Protein AF-A0A2C6KKR2-F1 (afdb_monomer_lite)

Structure (mmCIF, N/CA/C/O backbone):
data_AF-A0A2C6KKR2-F1
#
_entry.id   AF-A0A2C6KKR2-F1
#
loop_
_atom_site.group_PDB
_atom_site.id
_atom_site.type_symbol
_atom_site.label_atom_id
_atom_site.label_alt_id
_atom_site.label_comp_id
_atom_site.label_asym_id
_atom_site.label_entity_id
_atom_site.label_seq_id
_atom_site.pdbx_PDB_ins_code
_atom_site.Cartn_x
_atom_site.Cartn_y
_atom_site.Cartn_z
_atom_site.occupancy
_atom_site.B_iso_or_equiv
_atom_site.auth_seq_id
_atom_site.auth_comp_id
_atom_site.auth_asym_id
_atom_site.auth_atom_id
_atom_site.pdbx_PDB_model_num
ATOM 1 N N . PHE A 1 1 ? -11.981 11.788 5.773 1.00 78.44 1 PHE A N 1
ATOM 2 C CA . PHE A 1 1 ? -13.229 10.995 5.720 1.00 78.44 1 PHE A CA 1
ATOM 3 C C . PHE A 1 1 ? -12.971 9.567 5.236 1.00 78.44 1 PHE A C 1
ATOM 5 O O . PHE A 1 1 ? -13.214 8.660 6.017 1.00 78.44 1 PHE A O 1
ATOM 12 N N . PHE A 1 2 ? -12.399 9.368 4.037 1.00 89.56 2 PHE A N 1
ATOM 13 C CA . PHE A 1 2 ? -12.126 8.040 3.453 1.00 89.56 2 PHE A CA 1
ATOM 14 C C . PHE A 1 2 ? -11.428 7.051 4.404 1.00 89.56 2 PHE A C 1
ATOM 16 O O . PHE A 1 2 ? -12.030 6.042 4.751 1.00 89.56 2 PHE A O 1
ATOM 23 N N . ILE A 1 3 ? -10.225 7.366 4.910 1.00 93.38 3 ILE A N 1
A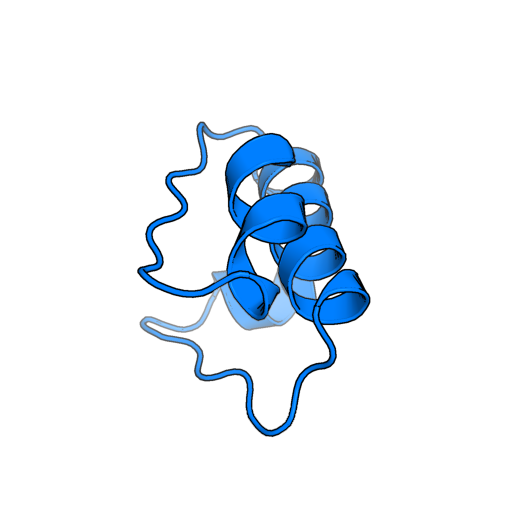TOM 24 C CA . ILE A 1 3 ? -9.479 6.433 5.781 1.00 93.38 3 ILE A CA 1
ATOM 25 C C . ILE A 1 3 ? -10.241 6.062 7.054 1.00 93.38 3 ILE A C 1
ATOM 27 O O . ILE A 1 3 ? -10.172 4.925 7.495 1.00 93.38 3 ILE A O 1
ATOM 31 N N . ARG A 1 4 ? -11.030 6.981 7.624 1.00 91.31 4 ARG A N 1
ATOM 32 C CA . ARG A 1 4 ? -11.839 6.679 8.813 1.00 91.31 4 ARG A CA 1
ATOM 33 C C . ARG A 1 4 ? -12.850 5.563 8.547 1.00 91.31 4 ARG A C 1
ATOM 35 O O . ARG A 1 4 ? -13.041 4.725 9.415 1.00 91.31 4 ARG A O 1
ATOM 42 N N . VAL A 1 5 ? -13.492 5.582 7.379 1.00 94.00 5 VAL A N 1
ATOM 43 C CA . VAL A 1 5 ? -14.455 4.550 6.966 1.00 94.00 5 VAL A CA 1
ATOM 44 C C . VAL A 1 5 ? -13.715 3.282 6.533 1.00 94.00 5 VAL A C 1
ATOM 46 O O . VAL A 1 5 ? -14.058 2.194 6.978 1.00 94.00 5 VAL A O 1
ATOM 49 N N . ALA A 1 6 ? -12.651 3.423 5.740 1.00 95.38 6 ALA A N 1
ATOM 50 C CA . ALA A 1 6 ? -11.832 2.312 5.260 1.00 95.38 6 ALA A CA 1
ATOM 51 C C . ALA A 1 6 ? -11.235 1.477 6.411 1.00 95.38 6 ALA A C 1
ATOM 53 O O . ALA A 1 6 ? -11.251 0.255 6.347 1.00 95.38 6 ALA A O 1
ATOM 54 N N . SER A 1 7 ? -10.793 2.118 7.500 1.00 93.38 7 SER A N 1
ATOM 55 C CA . SER A 1 7 ? -10.241 1.443 8.685 1.00 93.38 7 SER A CA 1
ATOM 56 C C . SER A 1 7 ? -11.270 0.681 9.531 1.00 93.38 7 SER A C 1
ATOM 58 O O . SER A 1 7 ? -10.874 0.005 10.477 1.00 93.38 7 SER A O 1
ATOM 60 N N . GLN A 1 8 ? -12.571 0.811 9.247 1.00 94.56 8 GLN A N 1
ATOM 61 C CA . GLN A 1 8 ? -13.625 0.017 9.895 1.00 94.56 8 GLN A CA 1
ATOM 62 C C . GLN A 1 8 ? -13.962 -1.253 9.106 1.00 94.56 8 GLN A C 1
ATOM 64 O O . GLN A 1 8 ? -14.585 -2.162 9.650 1.00 94.56 8 GLN A O 1
ATOM 69 N N . ALA A 1 9 ? -13.565 -1.325 7.832 1.00 96.06 9 ALA A N 1
ATOM 70 C CA . ALA A 1 9 ? -13.771 -2.507 7.013 1.00 96.06 9 ALA A CA 1
ATOM 71 C C . ALA A 1 9 ? -12.729 -3.589 7.356 1.00 96.06 9 ALA A C 1
ATOM 73 O O . ALA A 1 9 ? -11.575 -3.260 7.637 1.00 96.06 9 ALA A O 1
ATOM 74 N N . PRO A 1 10 ? -13.090 -4.882 7.282 1.00 96.88 10 PRO A N 1
ATOM 75 C CA . PRO A 1 10 ? -12.133 -5.970 7.487 1.00 96.88 10 PRO A CA 1
ATOM 76 C C . PRO A 1 10 ? -11.051 -6.020 6.394 1.00 96.88 10 PRO A C 1
ATOM 78 O O . PRO A 1 10 ? -9.943 -6.483 6.651 1.00 96.88 10 PRO A O 1
ATOM 81 N N . ALA A 1 11 ? -11.355 -5.536 5.184 1.00 96.50 11 ALA A N 1
ATOM 82 C CA . ALA A 1 11 ? -10.418 -5.425 4.070 1.00 96.50 11 ALA A CA 1
ATOM 83 C C . ALA A 1 11 ? -10.839 -4.300 3.109 1.00 96.50 11 ALA A C 1
ATOM 85 O O . ALA A 1 11 ? -12.021 -3.967 3.007 1.00 96.50 11 ALA A O 1
ATOM 86 N N . VAL A 1 12 ? -9.870 -3.730 2.385 1.00 97.06 12 VAL A N 1
ATOM 87 C CA . VAL A 1 12 ? -10.082 -2.640 1.420 1.00 97.06 12 VAL A CA 1
ATOM 88 C C . VAL A 1 12 ? -9.277 -2.922 0.154 1.00 97.06 12 VAL A C 1
ATOM 90 O O . VAL A 1 12 ? -8.084 -3.204 0.235 1.00 97.06 12 VAL A O 1
ATOM 93 N N . ALA A 1 13 ? -9.910 -2.796 -1.013 1.00 96.88 13 ALA A N 1
ATOM 94 C CA . ALA A 1 13 ? -9.249 -2.870 -2.314 1.00 96.88 13 ALA A CA 1
ATOM 95 C C . ALA A 1 13 ? -9.244 -1.486 -2.980 1.00 96.88 13 ALA A C 1
ATOM 97 O O . ALA A 1 13 ? -10.294 -0.867 -3.146 1.00 96.88 13 ALA A O 1
ATOM 98 N N . CYS A 1 14 ? -8.061 -1.001 -3.363 1.00 95.75 14 CYS A N 1
ATOM 99 C CA . CYS A 1 14 ? -7.898 0.245 -4.114 1.00 95.75 14 CYS A CA 1
ATOM 100 C C . CYS A 1 14 ? -7.524 -0.092 -5.564 1.00 95.75 14 CYS A C 1
ATOM 102 O O . CYS A 1 14 ? -6.483 -0.698 -5.813 1.00 95.75 14 CYS A O 1
ATOM 104 N N . CYS A 1 15 ? -8.373 0.281 -6.521 1.00 96.94 15 CYS A N 1
ATOM 105 C CA . CYS A 1 15 ? -8.228 -0.105 -7.927 1.00 96.94 15 CYS A CA 1
ATOM 106 C C . CYS A 1 15 ? -7.760 1.072 -8.792 1.00 96.94 15 CYS A C 1
ATOM 108 O O . CYS A 1 15 ? -8.114 2.218 -8.527 1.00 96.94 15 CYS A O 1
ATOM 110 N N . ARG A 1 16 ? -7.010 0.776 -9.867 1.00 97.12 16 ARG A N 1
ATOM 111 C CA . ARG A 1 16 ? -6.543 1.761 -10.870 1.00 97.12 16 ARG A CA 1
ATOM 112 C C . ARG A 1 16 ? -5.782 2.960 -10.269 1.00 97.12 16 ARG A C 1
ATOM 114 O O . ARG A 1 16 ? -5.854 4.065 -10.795 1.00 97.12 16 ARG A O 1
ATOM 121 N N . CYS 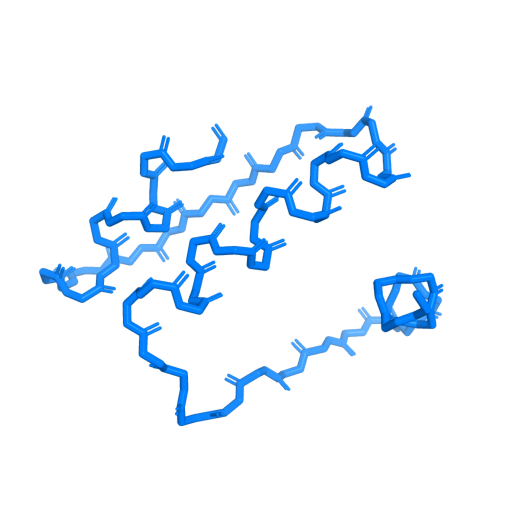A 1 17 ? -5.037 2.742 -9.186 1.00 96.88 17 CYS A N 1
ATOM 122 C CA . CYS A 1 17 ? -4.262 3.794 -8.531 1.00 96.88 17 CYS A CA 1
ATOM 123 C C . CYS A 1 17 ? -2.969 4.112 -9.288 1.00 96.88 17 CYS A C 1
ATOM 125 O O . CYS A 1 17 ? -2.223 3.206 -9.670 1.00 96.88 17 CYS A O 1
ATOM 127 N N . SER A 1 18 ? -2.661 5.401 -9.423 1.00 97.44 18 SER A N 1
ATOM 128 C CA . SER 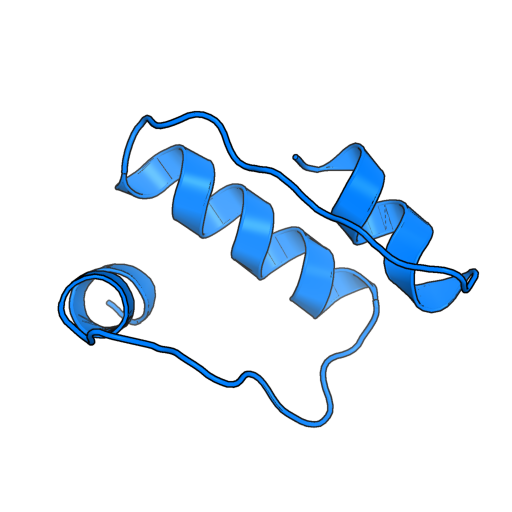A 1 18 ? -1.332 5.855 -9.833 1.00 97.44 18 SER A CA 1
ATOM 129 C C . SER A 1 18 ? -0.282 5.540 -8.751 1.00 97.44 18 SER A C 1
ATOM 131 O O . SER A 1 18 ? -0.642 5.373 -7.578 1.00 97.44 18 SER A O 1
ATOM 133 N N . PRO A 1 19 ? 1.023 5.504 -9.091 1.00 97.81 19 PRO A N 1
ATOM 134 C CA . PRO A 1 19 ? 2.091 5.333 -8.099 1.00 97.81 19 PRO A CA 1
ATOM 135 C C . PRO A 1 19 ? 1.990 6.326 -6.929 1.00 97.81 19 PRO A C 1
ATOM 137 O O . PRO A 1 19 ? 2.133 5.956 -5.763 1.00 97.81 19 PRO A O 1
ATOM 140 N N . THR A 1 20 ? 1.651 7.585 -7.224 1.00 97.50 20 THR A N 1
ATOM 141 C CA . THR A 1 20 ? 1.462 8.636 -6.216 1.00 97.50 20 THR A CA 1
ATOM 142 C C . THR A 1 20 ? 0.279 8.343 -5.294 1.00 97.50 20 THR A C 1
ATOM 144 O O . THR A 1 20 ? 0.405 8.495 -4.080 1.00 97.50 20 THR A O 1
ATOM 147 N N . GLN A 1 21 ? -0.847 7.874 -5.842 1.00 97.56 21 GLN A N 1
ATOM 148 C CA . GLN A 1 21 ? -2.029 7.521 -5.050 1.00 97.56 21 GLN A CA 1
ATOM 149 C C . GLN A 1 21 ? -1.761 6.326 -4.129 1.00 97.56 21 GLN A C 1
ATOM 151 O O . GLN A 1 21 ? -2.179 6.351 -2.972 1.00 97.56 21 GLN A O 1
ATOM 156 N N . LYS A 1 22 ? -1.008 5.314 -4.588 1.00 97.81 22 LYS A N 1
ATOM 157 C CA . LYS A 1 22 ? -0.572 4.199 -3.727 1.00 97.81 22 LYS A CA 1
ATOM 158 C C . LYS A 1 22 ? 0.198 4.713 -2.501 1.00 97.81 22 LYS A C 1
ATOM 160 O O . LYS A 1 22 ? -0.104 4.337 -1.371 1.00 97.81 22 LYS A O 1
ATOM 165 N N . ALA A 1 23 ? 1.145 5.630 -2.708 1.00 98.19 23 ALA A N 1
ATOM 166 C CA . ALA A 1 23 ? 1.916 6.239 -1.624 1.00 98.19 23 ALA A CA 1
ATOM 167 C C . ALA A 1 23 ? 1.068 7.113 -0.687 1.00 98.19 23 ALA A C 1
ATOM 169 O O . ALA A 1 23 ? 1.279 7.121 0.526 1.00 98.19 23 ALA A O 1
ATOM 170 N N . GLU A 1 24 ? 0.103 7.858 -1.226 1.00 97.50 24 GLU A N 1
ATOM 171 C CA . GLU A 1 24 ? -0.806 8.684 -0.431 1.00 97.50 24 GLU A CA 1
ATOM 172 C C . GLU A 1 24 ? -1.659 7.840 0.523 1.00 97.50 24 GLU A C 1
ATOM 174 O O . GLU A 1 24 ? -1.775 8.189 1.699 1.00 97.50 24 GLU A O 1
ATOM 179 N N . VAL A 1 25 ? -2.173 6.693 0.064 1.00 96.88 25 VAL A N 1
ATOM 180 C CA . VAL A 1 25 ? -2.928 5.759 0.915 1.00 96.88 25 VAL A CA 1
ATOM 181 C C . VAL A 1 25 ? -2.095 5.330 2.122 1.00 96.88 25 VAL A C 1
ATOM 183 O O . VAL A 1 25 ? -2.568 5.442 3.253 1.00 96.88 25 VAL A O 1
ATOM 186 N N . VAL A 1 26 ? -0.840 4.921 1.912 1.00 97.31 26 VAL A N 1
ATOM 187 C CA . VAL A 1 26 ? 0.061 4.509 3.002 1.00 97.31 26 VAL A CA 1
ATOM 188 C C . VAL A 1 26 ? 0.271 5.642 4.012 1.00 97.31 26 VAL A C 1
ATOM 190 O O . VAL A 1 26 ? 0.087 5.439 5.215 1.00 97.31 26 VAL A O 1
ATOM 193 N N . ARG A 1 27 ? 0.564 6.864 3.542 1.00 97.25 27 ARG A N 1
ATOM 194 C CA . ARG A 1 27 ? 0.749 8.035 4.423 1.00 97.25 27 ARG A CA 1
ATOM 195 C C . ARG A 1 27 ? -0.505 8.355 5.227 1.00 97.25 27 ARG A C 1
ATOM 197 O O . ARG A 1 27 ? -0.409 8.652 6.418 1.00 97.25 27 ARG A O 1
ATOM 204 N N . LEU A 1 28 ? -1.677 8.310 4.593 1.00 96.50 28 LEU A N 1
ATOM 205 C CA . LEU A 1 28 ? -2.938 8.613 5.261 1.00 96.50 28 LEU A CA 1
ATOM 206 C C . LEU A 1 28 ? -3.305 7.540 6.294 1.00 96.50 28 LEU A C 1
ATOM 208 O O . LEU A 1 28 ? -3.771 7.900 7.374 1.00 96.50 28 LEU A O 1
ATOM 212 N N . VAL A 1 29 ? -3.055 6.255 6.010 1.00 95.81 29 VAL A N 1
ATOM 213 C CA . VAL A 1 29 ? -3.228 5.168 6.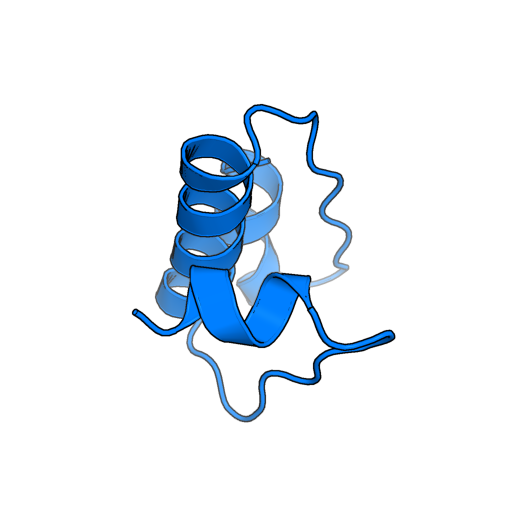989 1.00 95.81 29 VAL A CA 1
ATOM 214 C C . VAL A 1 29 ? -2.304 5.395 8.183 1.00 95.81 29 VAL A C 1
ATOM 216 O O . VAL A 1 29 ? -2.794 5.503 9.304 1.00 95.81 29 VAL A O 1
ATOM 219 N N . LYS A 1 30 ? -0.999 5.583 7.950 1.00 95.69 30 LYS A N 1
ATOM 220 C CA . LYS A 1 30 ? -0.001 5.832 9.003 1.0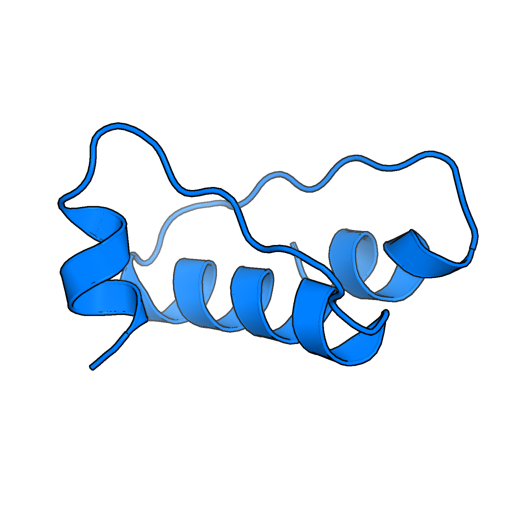0 95.69 30 LYS A CA 1
ATOM 221 C C . LYS A 1 30 ? -0.385 7.024 9.884 1.00 95.69 30 LYS A C 1
ATOM 223 O O . LYS A 1 30 ? -0.408 6.901 11.107 1.00 95.69 30 LYS A O 1
ATOM 228 N N . LYS A 1 31 ? -0.768 8.151 9.269 1.00 94.81 31 LYS A N 1
ATOM 229 C CA . LYS A 1 31 ? -1.196 9.372 9.971 1.00 94.81 31 LYS A CA 1
ATOM 230 C C . LYS A 1 31 ? -2.485 9.177 10.773 1.00 94.81 31 LYS A C 1
ATOM 232 O O . LYS A 1 31 ? -2.589 9.700 11.876 1.00 94.81 31 LYS A O 1
ATOM 237 N N . PHE A 1 32 ? -3.478 8.479 10.222 1.00 94.25 32 PHE A N 1
ATOM 238 C CA . PHE A 1 32 ? -4.797 8.370 10.849 1.00 94.25 32 PHE A CA 1
ATOM 239 C C . PHE A 1 32 ? -4.857 7.289 11.931 1.00 94.25 32 PHE A C 1
ATOM 241 O O . PHE A 1 32 ? -5.534 7.471 12.938 1.00 94.25 32 PHE A O 1
ATOM 248 N N . THR A 1 33 ? -4.168 6.163 11.739 1.00 92.75 33 THR A N 1
ATOM 249 C CA . THR A 1 33 ? -4.183 5.058 12.707 1.00 92.75 33 THR A CA 1
ATOM 250 C C . THR A 1 33 ? -3.053 5.148 13.726 1.00 92.75 33 THR A C 1
ATOM 252 O O . THR A 1 33 ? -3.108 4.440 14.725 1.00 92.75 33 THR A O 1
ATOM 255 N N . ASN A 1 34 ? -2.020 5.961 13.465 1.00 94.56 34 ASN A N 1
ATOM 256 C CA . ASN A 1 34 ? -0.786 6.039 14.253 1.00 94.56 34 ASN A CA 1
ATOM 257 C C . ASN A 1 34 ? -0.141 4.656 14.489 1.00 94.56 34 ASN A C 1
ATOM 259 O O . ASN A 1 34 ? 0.325 4.332 15.580 1.00 94.56 34 ASN A O 1
ATOM 263 N N . ARG A 1 35 ? -0.170 3.801 13.458 1.00 94.19 35 ARG A N 1
ATOM 264 C CA . ARG A 1 35 ? 0.388 2.438 13.477 1.00 94.19 35 ARG A CA 1
ATOM 265 C C . ARG A 1 35 ? 1.486 2.315 12.431 1.00 94.19 35 ARG A C 1
ATOM 267 O O . ARG A 1 35 ? 1.518 3.083 11.472 1.00 94.19 35 ARG A O 1
ATOM 274 N N . ARG A 1 36 ? 2.368 1.326 12.604 1.00 96.56 36 ARG A N 1
ATOM 275 C CA . ARG A 1 36 ? 3.345 0.973 11.568 1.00 96.56 36 ARG A CA 1
ATOM 276 C C . ARG A 1 36 ? 2.620 0.388 10.362 1.00 96.56 36 ARG A C 1
ATOM 278 O O . ARG A 1 36 ? 1.760 -0.476 10.516 1.00 96.56 36 ARG A O 1
ATOM 285 N N . THR A 1 37 ? 2.991 0.864 9.184 1.00 96.62 37 THR A N 1
ATOM 286 C CA . THR A 1 37 ? 2.522 0.366 7.895 1.00 96.62 37 THR A CA 1
ATOM 287 C C . THR A 1 37 ? 3.576 -0.546 7.279 1.00 96.62 37 THR A C 1
ATOM 289 O O . THR A 1 37 ? 4.770 -0.340 7.472 1.00 96.62 37 THR A O 1
ATOM 292 N N . CYS A 1 38 ? 3.134 -1.565 6.549 1.00 97.56 38 CYS A N 1
ATOM 293 C CA . CYS A 1 38 ? 3.985 -2.391 5.700 1.00 97.56 38 CYS A CA 1
ATOM 294 C C . CYS A 1 38 ? 3.490 -2.223 4.264 1.00 97.56 38 CYS A C 1
ATOM 296 O O . CYS A 1 38 ? 2.286 -2.316 4.021 1.00 97.56 38 CYS A O 1
ATOM 298 N N . ALA A 1 39 ? 4.404 -1.956 3.337 1.00 97.88 39 ALA A N 1
ATOM 299 C CA . ALA A 1 39 ? 4.114 -1.879 1.915 1.00 97.88 39 ALA A CA 1
ATOM 300 C C . ALA A 1 39 ? 5.064 -2.814 1.169 1.00 97.88 39 ALA A C 1
ATOM 302 O O . ALA A 1 39 ? 6.275 -2.776 1.383 1.00 97.88 39 ALA A O 1
ATOM 303 N N . ILE A 1 40 ? 4.497 -3.646 0.302 1.00 97.94 40 ILE A N 1
ATOM 304 C CA . ILE A 1 40 ? 5.218 -4.609 -0.529 1.00 97.94 40 ILE A CA 1
ATOM 305 C C . ILE A 1 40 ? 4.799 -4.415 -1.984 1.00 97.94 40 ILE A C 1
ATOM 307 O O . ILE A 1 40 ? 3.651 -4.067 -2.261 1.00 97.94 40 ILE A O 1
ATOM 311 N N . GLY A 1 41 ? 5.735 -4.629 -2.897 1.00 96.75 41 GLY A N 1
ATOM 312 C CA . GLY A 1 41 ? 5.532 -4.519 -4.336 1.00 96.75 41 GLY A CA 1
ATOM 313 C C . GLY A 1 41 ? 6.792 -4.954 -5.074 1.00 96.75 41 GLY A C 1
ATOM 314 O O . GLY A 1 41 ? 7.867 -5.026 -4.477 1.00 96.75 41 GLY A O 1
ATOM 315 N N . ASP A 1 42 ? 6.647 -5.273 -6.351 1.00 96.19 42 ASP A N 1
ATOM 316 C CA . ASP A 1 42 ? 7.686 -5.853 -7.206 1.00 96.19 42 ASP A CA 1
ATOM 317 C C . ASP A 1 42 ? 8.123 -4.910 -8.339 1.00 96.19 42 ASP A C 1
ATOM 319 O O . ASP A 1 42 ? 9.203 -5.083 -8.905 1.00 96.19 42 ASP A O 1
ATOM 323 N N . GLY A 1 43 ? 7.312 -3.893 -8.657 1.00 95.12 43 GLY A N 1
ATOM 324 C CA . GLY A 1 43 ? 7.520 -2.999 -9.795 1.00 95.12 43 GLY A CA 1
ATOM 325 C C . GLY A 1 43 ? 7.895 -1.557 -9.439 1.00 95.12 43 GLY A C 1
ATOM 326 O O . GLY A 1 43 ? 7.700 -1.062 -8.327 1.00 95.12 43 GLY A O 1
ATOM 327 N N . GLY A 1 44 ? 8.383 -0.815 -10.443 1.00 95.69 44 GLY A N 1
ATOM 328 C CA . GLY A 1 44 ? 8.734 0.609 -10.304 1.00 95.69 44 GLY A CA 1
ATOM 329 C C . GLY A 1 44 ? 7.557 1.509 -9.891 1.00 95.69 44 GLY A C 1
ATOM 330 O O . GLY A 1 44 ? 7.750 2.552 -9.270 1.00 95.69 44 GLY A O 1
ATOM 331 N N . ASN A 1 45 ? 6.324 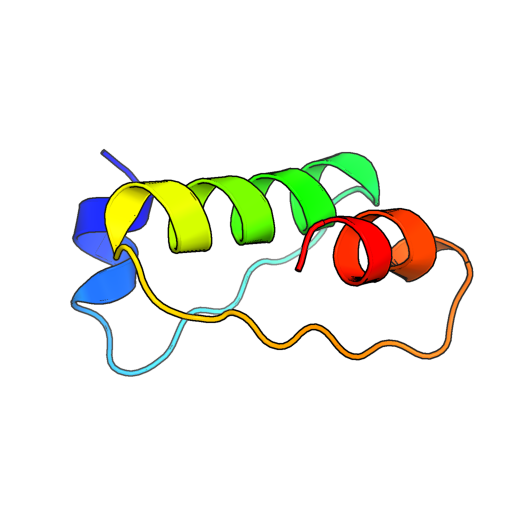1.084 -10.169 1.00 94.88 45 ASN A N 1
ATOM 332 C CA . ASN A 1 45 ? 5.088 1.743 -9.746 1.00 94.88 45 ASN A CA 1
ATOM 333 C C . ASN A 1 45 ? 4.800 1.622 -8.235 1.00 94.88 45 ASN A C 1
ATOM 335 O O . ASN A 1 45 ? 3.905 2.315 -7.749 1.00 94.88 45 ASN A O 1
ATOM 339 N N . ASP A 1 46 ? 5.529 0.774 -7.504 1.00 97.81 46 ASP A N 1
ATOM 340 C CA . ASP A 1 46 ? 5.378 0.576 -6.058 1.00 97.81 46 ASP A CA 1
ATOM 341 C C . ASP A 1 46 ? 6.459 1.282 -5.231 1.00 97.81 46 ASP A C 1
ATOM 343 O O . ASP A 1 46 ? 6.293 1.447 -4.024 1.00 97.81 46 ASP A O 1
ATOM 347 N N . VAL A 1 47 ? 7.531 1.777 -5.859 1.00 97.69 47 VAL A N 1
ATOM 348 C CA . VAL A 1 47 ? 8.678 2.399 -5.168 1.00 97.69 47 VAL A CA 1
ATOM 349 C C . VAL A 1 47 ? 8.234 3.517 -4.224 1.00 97.69 47 VAL A C 1
ATOM 351 O O . VAL A 1 47 ? 8.591 3.518 -3.047 1.00 97.69 47 VAL A O 1
ATOM 354 N N . SER A 1 48 ? 7.398 4.443 -4.701 1.00 97.31 48 SER A N 1
ATOM 355 C CA . SER A 1 48 ? 6.908 5.550 -3.871 1.00 97.31 48 SER A CA 1
ATOM 356 C C . SER A 1 48 ? 5.998 5.087 -2.731 1.00 97.31 48 SER A C 1
ATOM 358 O O . SER A 1 48 ? 5.951 5.740 -1.691 1.00 97.31 48 SER A O 1
ATOM 360 N N . MET A 1 49 ? 5.269 3.982 -2.917 1.00 98.31 49 MET A N 1
ATOM 361 C CA . MET A 1 49 ? 4.434 3.376 -1.879 1.00 98.31 49 MET A CA 1
ATOM 362 C C . MET A 1 49 ? 5.297 2.730 -0.793 1.00 98.31 49 MET A C 1
ATOM 364 O O . MET A 1 49 ? 5.046 2.953 0.389 1.00 98.31 49 MET A O 1
ATOM 368 N N . ILE A 1 50 ? 6.339 1.996 -1.191 1.00 98.19 50 ILE A N 1
ATOM 369 C CA . ILE A 1 50 ? 7.292 1.339 -0.288 1.00 98.19 50 ILE A CA 1
ATOM 370 C C . ILE A 1 50 ? 8.058 2.376 0.539 1.00 98.19 50 ILE A C 1
ATOM 372 O O . ILE A 1 50 ? 8.137 2.260 1.757 1.00 98.19 50 ILE A O 1
ATOM 376 N N . GLN A 1 51 ? 8.550 3.442 -0.095 1.00 97.19 51 GLN A N 1
ATOM 377 C CA . GLN A 1 51 ? 9.256 4.531 0.593 1.00 97.19 51 GLN A CA 1
ATOM 378 C C . GLN A 1 51 ? 8.365 5.337 1.552 1.00 97.19 51 GLN A C 1
ATOM 380 O O . GLN A 1 51 ? 8.878 6.054 2.409 1.00 97.19 51 GLN A O 1
ATOM 385 N N . ALA A 1 52 ? 7.040 5.270 1.399 1.00 97.25 52 ALA A N 1
ATOM 386 C CA . ALA A 1 52 ? 6.096 5.986 2.250 1.00 97.25 52 ALA A CA 1
ATOM 387 C C . ALA A 1 52 ? 5.711 5.227 3.535 1.00 97.25 52 ALA A C 1
ATOM 389 O O . ALA A 1 52 ? 5.095 5.835 4.419 1.00 97.25 52 ALA A O 1
ATOM 390 N N . ALA A 1 53 ? 6.025 3.929 3.621 1.00 92.25 53 ALA A N 1
ATOM 391 C CA . ALA A 1 53 ? 5.615 3.051 4.720 1.00 92.25 53 ALA A CA 1
ATOM 392 C C . ALA A 1 53 ? 6.313 3.339 6.053 1.00 92.25 53 ALA A C 1
ATOM 394 O O . ALA A 1 53 ? 7.391 3.963 6.112 1.00 92.25 53 ALA A O 1
#

pLDDT: mean 95.76, std 3.03, range [78.44, 98.31]

InterPro domains:
  IPR023214 HAD superfamily [G3DSA:3.40.50.1000] (1-53)
  IPR036412 HAD-like superfamily [SSF56784] (9-53)

Organism: NCBI:txid483139

Foldseek 3Di:
DVLVVCVVDPDDDDPPDFLVRLLVSLLCNCVPVVDDDQFDDDDPSPVSNRVSD

Sequence (53 aa):
FFIRVASQAPAVACCRCSPTQKAEVVRLVKKFTNRRTCAIGDGGNDVSMIQAA

Radius of gyration: 10.87 Å; chains: 1; bounding box: 24×17×25 Å

Secondary structure (DSSP, 8-state):
-HHHHHTTSS-----S--HHHHHHHHHHHHHHH-S------SSGGGHHHHHT-